Protein AF-A0A060CBA3-F1 (afdb_monomer)

pLDDT: mean 88.01, std 15.51, range [41.84, 98.12]

Structure (mmCIF, N/CA/C/O backbone):
data_AF-A0A060CBA3-F1
#
_entry.id   AF-A0A060CBA3-F1
#
loop_
_atom_site.group_PDB
_atom_site.id
_atom_site.type_symbol
_atom_site.label_atom_id
_atom_site.label_alt_id
_atom_site.label_comp_id
_atom_site.label_asym_id
_atom_site.label_entity_id
_atom_site.label_seq_id
_atom_site.pdbx_PDB_ins_code
_atom_site.Cartn_x
_atom_site.Cartn_y
_atom_site.Cartn_z
_atom_site.occupancy
_atom_site.B_iso_or_equiv
_atom_site.auth_seq_id
_atom_site.auth_comp_id
_atom_site.auth_asym_id
_atom_site.auth_atom_id
_atom_site.pdbx_PDB_model_num
ATOM 1 N N . MET A 1 1 ? -19.704 31.757 -20.340 1.00 41.84 1 MET A N 1
ATOM 2 C CA . MET A 1 1 ? -18.994 30.681 -21.070 1.00 41.84 1 MET A CA 1
ATOM 3 C C . MET A 1 1 ? -18.496 29.689 -20.027 1.00 41.84 1 MET A C 1
ATOM 5 O O . MET A 1 1 ? -17.797 30.109 -19.115 1.00 41.84 1 MET A O 1
ATOM 9 N N . LYS A 1 2 ? -18.994 28.444 -20.033 1.00 44.28 2 LYS A N 1
ATOM 10 C CA . LYS A 1 2 ? -18.725 27.460 -18.968 1.00 44.28 2 LYS A CA 1
ATOM 11 C C . LYS A 1 2 ? -17.272 26.972 -19.051 1.00 44.28 2 LYS A C 1
ATOM 13 O O . LYS A 1 2 ? -16.796 26.631 -20.125 1.00 44.28 2 LYS A O 1
ATOM 18 N N . ASN A 1 3 ? -16.612 26.989 -17.899 1.00 49.34 3 ASN A N 1
ATOM 19 C CA . ASN A 1 3 ? -15.199 26.720 -17.657 1.00 49.34 3 ASN A CA 1
ATOM 20 C C . ASN A 1 3 ? -14.824 25.270 -18.038 1.00 49.34 3 ASN A C 1
ATOM 22 O O . ASN A 1 3 ? -15.207 24.335 -17.337 1.00 49.34 3 ASN A O 1
ATOM 26 N N . GLN A 1 4 ? -14.112 25.083 -19.155 1.00 52.53 4 GLN A N 1
ATOM 27 C CA . GLN A 1 4 ? -13.701 23.770 -19.683 1.00 52.53 4 GLN A CA 1
ATOM 28 C C . GLN A 1 4 ? -12.365 23.252 -19.100 1.00 52.53 4 GLN A C 1
ATOM 30 O O . GLN A 1 4 ? -12.019 22.099 -19.329 1.00 52.53 4 GLN A O 1
ATOM 35 N N . SER A 1 5 ? -11.640 24.027 -18.278 1.00 58.78 5 SER A N 1
ATOM 36 C CA . SER A 1 5 ? -10.276 23.657 -17.839 1.00 58.78 5 SER A CA 1
ATOM 37 C C . SER A 1 5 ? -10.196 22.536 -16.790 1.00 58.78 5 SER A C 1
ATOM 39 O O . SER A 1 5 ? -9.169 21.874 -16.667 1.00 58.78 5 SER A O 1
ATOM 41 N N . HIS A 1 6 ? -11.263 22.275 -16.030 1.00 53.72 6 HIS A N 1
ATOM 42 C CA . HIS A 1 6 ? -11.230 21.264 -14.964 1.00 53.72 6 HIS A CA 1
ATOM 43 C C . HIS A 1 6 ? -11.356 19.819 -15.466 1.00 53.72 6 HIS A C 1
ATOM 45 O O . HIS A 1 6 ? -11.020 18.896 -14.721 1.00 53.72 6 HIS A O 1
ATOM 51 N N . ALA A 1 7 ? -11.851 19.609 -16.688 1.00 54.00 7 ALA A N 1
ATOM 52 C CA . ALA A 1 7 ? -11.959 18.279 -17.284 1.00 54.00 7 ALA A CA 1
ATOM 53 C C . ALA A 1 7 ? -10.612 17.816 -17.861 1.00 54.00 7 ALA A C 1
ATOM 55 O O . ALA A 1 7 ? -10.216 16.678 -17.618 1.00 54.00 7 ALA A O 1
ATOM 56 N N . ASP A 1 8 ? -9.871 18.719 -18.512 1.00 53.22 8 ASP A N 1
ATOM 57 C CA . ASP A 1 8 ? -8.573 18.412 -19.124 1.00 53.22 8 ASP A CA 1
ATOM 58 C C . ASP A 1 8 ? -7.523 17.993 -18.090 1.00 53.22 8 ASP A C 1
ATOM 60 O O . ASP A 1 8 ? -6.865 16.969 -18.256 1.00 53.22 8 ASP A O 1
ATOM 64 N N . VAL A 1 9 ? -7.415 18.702 -16.959 1.00 55.22 9 VAL A N 1
ATOM 65 C CA . VAL A 1 9 ? -6.433 18.360 -15.908 1.00 55.22 9 VAL A CA 1
ATOM 66 C C . VAL A 1 9 ? -6.684 16.962 -15.330 1.00 55.22 9 VAL A C 1
ATOM 68 O O . VAL A 1 9 ? -5.742 16.201 -15.110 1.00 55.22 9 VAL A O 1
ATOM 71 N N . ARG A 1 10 ? -7.955 16.583 -15.137 1.00 54.44 10 ARG A N 1
ATOM 72 C CA . ARG A 1 10 ? -8.319 15.243 -14.643 1.00 54.44 10 ARG A CA 1
ATOM 73 C C . ARG A 1 10 ? -8.080 14.148 -15.682 1.00 54.44 10 ARG A C 1
ATOM 75 O O . ARG A 1 10 ? -7.905 12.992 -15.303 1.00 54.44 10 ARG A O 1
ATOM 82 N N . PHE A 1 11 ? -8.114 14.488 -16.969 1.00 53.50 11 PHE A N 1
ATOM 83 C CA . PHE A 1 11 ? -7.890 13.547 -18.061 1.00 53.50 11 PHE A CA 1
ATOM 84 C C . PHE A 1 11 ? -6.396 13.238 -18.233 1.00 53.50 11 PHE A C 1
ATOM 86 O O . PHE A 1 11 ? -6.026 12.067 -18.295 1.00 53.50 11 PHE A O 1
ATOM 93 N N . TYR A 1 12 ? -5.533 14.262 -18.183 1.00 49.16 12 TYR A N 1
ATOM 94 C CA . TYR A 1 12 ? -4.074 14.084 -18.206 1.00 49.16 12 TYR A CA 1
ATOM 95 C C . TYR A 1 12 ? -3.532 13.391 -16.952 1.00 49.16 12 TYR A C 1
ATOM 97 O O . TYR A 1 12 ? -2.589 12.612 -17.053 1.00 49.16 12 TYR A O 1
ATOM 105 N N . GLN A 1 13 ? -4.136 13.622 -15.781 1.00 50.94 13 GLN A N 1
ATOM 106 C CA . GLN A 1 13 ? -3.793 12.869 -14.572 1.00 50.94 13 GLN A CA 1
ATOM 107 C C . GLN A 1 13 ? -4.046 11.370 -14.759 1.00 50.94 13 GLN A C 1
ATOM 109 O O . GLN A 1 13 ? -3.189 10.561 -14.438 1.00 50.94 13 GLN A O 1
ATOM 114 N N . ARG A 1 14 ? -5.178 10.986 -15.355 1.00 55.03 14 ARG A N 1
ATOM 115 C CA . ARG A 1 14 ? -5.620 9.586 -15.399 1.00 55.03 14 ARG A CA 1
ATOM 116 C C . ARG A 1 14 ? -4.719 8.646 -16.218 1.00 55.03 14 ARG A C 1
ATOM 118 O O . ARG A 1 14 ? -4.767 7.453 -15.981 1.00 55.03 14 ARG A O 1
ATOM 125 N N . HIS A 1 15 ? -3.904 9.163 -17.144 1.00 57.50 15 HIS A N 1
ATOM 126 C CA . HIS A 1 15 ? -3.076 8.328 -18.032 1.00 57.50 15 HIS A CA 1
ATOM 127 C C . HIS A 1 15 ? -1.679 8.901 -18.317 1.00 57.50 15 HIS A C 1
ATOM 129 O O . HIS A 1 15 ? -1.050 8.511 -19.297 1.00 57.50 15 HIS A O 1
ATOM 135 N N . SER A 1 16 ? -1.177 9.852 -17.517 1.00 72.81 16 SER A N 1
ATOM 136 C CA . SER A 1 16 ? 0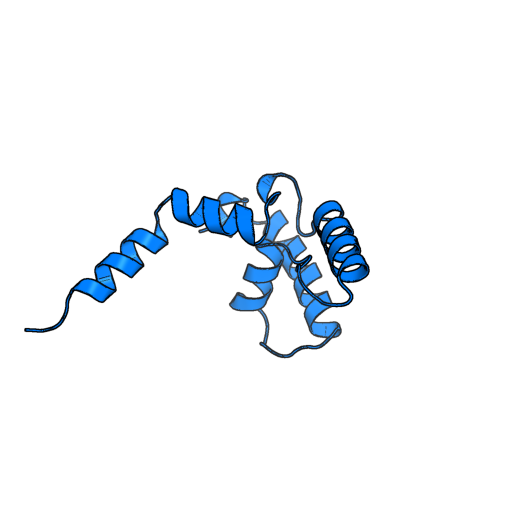.214 10.298 -17.662 1.00 72.81 16 SER A CA 1
ATOM 137 C C . SER A 1 16 ? 1.133 9.294 -16.965 1.00 72.81 16 SER A C 1
ATOM 139 O O . SER A 1 16 ? 1.062 9.192 -15.734 1.00 72.81 16 SER A O 1
ATOM 141 N N . PRO A 1 17 ? 2.037 8.601 -17.691 1.00 73.31 17 PRO A N 1
ATOM 142 C CA . PRO A 1 17 ? 2.994 7.680 -17.077 1.00 73.31 17 PRO A CA 1
ATOM 143 C C . PRO A 1 17 ? 3.788 8.351 -15.950 1.00 73.31 17 PRO A C 1
ATOM 145 O O . PRO A 1 17 ? 4.092 7.733 -14.935 1.00 73.31 17 PRO A O 1
ATOM 148 N N . SER A 1 18 ? 4.049 9.656 -16.069 1.00 85.50 18 SER A N 1
ATOM 149 C CA . SER A 1 18 ? 4.737 10.441 -15.045 1.00 85.50 18 SER A CA 1
ATOM 150 C C . SER A 1 18 ? 3.956 10.546 -13.733 1.00 85.50 18 SER A C 1
ATOM 152 O O . SER A 1 18 ? 4.570 10.603 -12.671 1.00 85.50 18 SER A O 1
ATOM 154 N N . MET A 1 19 ? 2.619 10.570 -13.775 1.00 87.31 19 MET A N 1
ATOM 155 C CA . MET A 1 19 ? 1.806 10.637 -12.558 1.00 87.31 19 MET A CA 1
ATOM 156 C C . MET A 1 19 ? 1.760 9.285 -11.846 1.00 87.31 19 MET A C 1
ATOM 158 O O . MET A 1 19 ? 1.952 9.245 -10.635 1.00 87.31 19 MET A O 1
ATOM 162 N N . GLN A 1 20 ? 1.565 8.187 -12.582 1.00 89.62 20 GLN A N 1
ATOM 163 C CA . GLN A 1 20 ? 1.628 6.840 -12.004 1.00 89.62 20 GLN A CA 1
ATOM 164 C C . GLN A 1 20 ? 2.986 6.597 -11.338 1.00 89.62 20 GLN A C 1
ATOM 166 O O . GLN A 1 20 ? 3.045 6.148 -10.196 1.00 89.62 20 GLN A O 1
ATOM 171 N N . GLN A 1 21 ? 4.076 6.989 -12.002 1.00 91.31 21 GLN A N 1
ATOM 172 C CA . GLN A 1 21 ? 5.419 6.887 -11.433 1.00 91.31 21 GLN A CA 1
ATOM 173 C C . GLN A 1 21 ? 5.614 7.780 -10.202 1.00 91.31 21 GLN A C 1
ATOM 175 O O . GLN A 1 21 ? 6.278 7.366 -9.255 1.00 91.31 21 GLN A O 1
ATOM 180 N N . ALA A 1 22 ? 5.016 8.975 -10.170 1.00 91.94 22 ALA A N 1
ATOM 181 C CA . ALA A 1 22 ? 5.038 9.826 -8.982 1.00 91.94 22 ALA A CA 1
ATOM 182 C C . ALA A 1 22 ? 4.288 9.176 -7.806 1.00 91.94 22 ALA A C 1
ATOM 184 O O . ALA A 1 22 ? 4.813 9.150 -6.695 1.00 91.94 22 ALA A O 1
ATOM 185 N N . VAL A 1 23 ? 3.107 8.596 -8.053 1.00 92.25 23 VAL A N 1
ATOM 186 C CA . VAL A 1 23 ? 2.339 7.867 -7.030 1.00 92.25 23 VAL A CA 1
ATOM 187 C C . VAL A 1 23 ? 3.132 6.672 -6.515 1.00 92.25 23 VAL A C 1
ATOM 189 O O . VAL A 1 23 ? 3.278 6.538 -5.306 1.00 92.25 23 VAL A O 1
ATOM 192 N N . ILE A 1 24 ? 3.714 5.855 -7.398 1.00 94.94 24 ILE A N 1
ATOM 193 C CA . ILE A 1 24 ? 4.589 4.745 -6.995 1.00 94.94 24 ILE A CA 1
ATOM 194 C C . ILE A 1 24 ? 5.744 5.271 -6.141 1.00 94.94 24 ILE A C 1
ATOM 196 O O . ILE A 1 24 ? 5.959 4.785 -5.038 1.00 94.94 24 ILE A O 1
ATOM 200 N N . ALA A 1 25 ? 6.462 6.299 -6.594 1.00 93.00 25 ALA A N 1
ATOM 201 C CA . ALA A 1 25 ? 7.621 6.826 -5.879 1.00 93.00 25 ALA A CA 1
ATOM 202 C C . ALA A 1 25 ? 7.287 7.368 -4.476 1.00 93.00 25 ALA A C 1
ATOM 204 O O . ALA A 1 25 ? 8.139 7.289 -3.587 1.00 93.00 25 ALA A O 1
ATOM 205 N N . THR A 1 26 ? 6.083 7.914 -4.282 1.00 91.31 26 THR A N 1
ATOM 206 C CA . THR A 1 26 ? 5.639 8.498 -3.008 1.00 91.31 26 THR A CA 1
ATOM 207 C C . THR A 1 26 ? 4.951 7.488 -2.089 1.00 91.31 26 THR A C 1
ATOM 209 O O . THR A 1 26 ? 5.256 7.455 -0.899 1.00 91.31 26 THR A O 1
ATOM 212 N N . GLU A 1 27 ? 4.044 6.668 -2.615 1.00 92.31 27 GLU A N 1
ATOM 213 C CA . GLU A 1 27 ? 3.182 5.786 -1.817 1.00 92.31 27 GLU A CA 1
ATOM 214 C C . GLU A 1 27 ? 3.790 4.400 -1.608 1.00 92.31 27 GLU A C 1
ATOM 216 O O . GLU A 1 27 ? 3.641 3.812 -0.538 1.00 92.31 27 GLU A O 1
ATOM 221 N N . ASP A 1 28 ? 4.464 3.860 -2.625 1.00 96.25 28 ASP A N 1
ATOM 222 C CA . ASP A 1 28 ? 4.926 2.475 -2.622 1.00 96.25 28 ASP A CA 1
ATOM 223 C C . ASP A 1 28 ? 6.107 2.280 -3.580 1.00 96.25 28 ASP A C 1
ATOM 225 O O . AS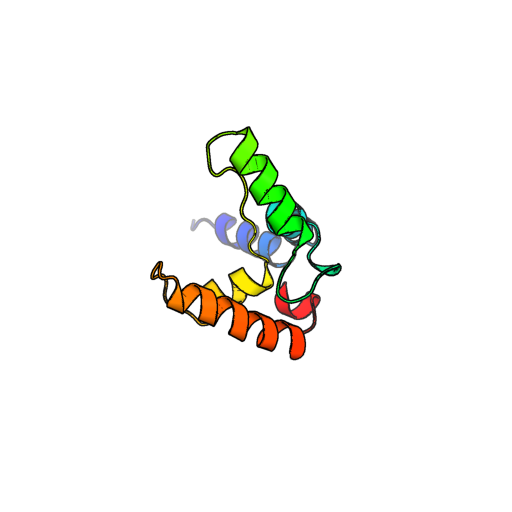P A 1 28 ? 6.001 1.671 -4.645 1.00 96.25 28 ASP A O 1
ATOM 229 N N . ARG A 1 29 ? 7.263 2.856 -3.223 1.00 95.00 29 ARG A N 1
ATOM 230 C CA . ARG A 1 29 ? 8.432 2.992 -4.116 1.00 95.00 29 ARG A CA 1
ATOM 231 C C . ARG A 1 29 ? 8.898 1.676 -4.744 1.00 95.00 29 ARG A C 1
ATOM 233 O O . ARG A 1 29 ? 9.554 1.691 -5.783 1.00 95.00 29 ARG A O 1
ATOM 240 N N . ARG A 1 30 ? 8.602 0.551 -4.097 1.00 95.81 30 ARG A N 1
ATOM 241 C CA . ARG A 1 30 ? 9.037 -0.790 -4.499 1.00 95.81 30 ARG A CA 1
ATOM 242 C C . ARG A 1 30 ? 7.876 -1.626 -5.018 1.00 95.81 30 ARG A C 1
ATOM 244 O O . ARG A 1 30 ? 7.984 -2.846 -5.033 1.00 95.81 30 ARG A O 1
ATOM 251 N N . PHE A 1 31 ? 6.802 -0.979 -5.471 1.00 97.38 31 PHE A N 1
ATOM 252 C CA . PHE A 1 31 ? 5.550 -1.604 -5.888 1.00 97.38 31 PHE A CA 1
ATOM 253 C C . PHE A 1 31 ? 5.732 -2.854 -6.761 1.00 97.38 31 PHE A C 1
ATOM 255 O O . PHE A 1 31 ? 5.061 -3.862 -6.539 1.00 97.38 31 PHE A O 1
ATOM 262 N N . TYR A 1 32 ? 6.660 -2.820 -7.721 1.00 97.38 32 TYR A N 1
ATOM 263 C CA . TYR A 1 32 ? 6.937 -3.940 -8.628 1.00 97.38 32 TYR A CA 1
ATOM 264 C C . TYR A 1 32 ? 7.839 -5.041 -8.037 1.00 97.38 32 TYR A C 1
ATOM 266 O O . TYR A 1 32 ? 7.948 -6.115 -8.619 1.00 97.38 32 TYR A O 1
ATOM 274 N N . GLU A 1 33 ? 8.473 -4.810 -6.888 1.00 97.31 33 GLU A N 1
ATOM 275 C CA . GLU A 1 33 ? 9.442 -5.716 -6.252 1.00 97.31 33 GLU A CA 1
ATOM 276 C C . GLU A 1 33 ? 8.829 -6.598 -5.153 1.00 97.31 33 GLU A C 1
ATOM 278 O O . GLU A 1 33 ? 9.465 -7.550 -4.699 1.00 97.31 33 GLU A O 1
ATOM 283 N N . HIS A 1 34 ? 7.615 -6.293 -4.686 1.00 97.50 34 HIS A N 1
ATOM 284 C CA . HIS A 1 34 ? 6.970 -7.031 -3.597 1.00 97.50 34 HIS A CA 1
ATOM 285 C C . HIS A 1 34 ? 5.557 -7.506 -3.946 1.00 97.50 34 HIS A C 1
ATOM 287 O O . HIS A 1 34 ? 4.937 -7.072 -4.914 1.00 97.50 34 HIS A O 1
ATOM 293 N N . GLY A 1 35 ? 5.017 -8.407 -3.124 1.00 96.69 35 GLY A N 1
ATOM 294 C CA . GLY A 1 35 ? 3.645 -8.904 -3.242 1.00 96.69 35 GLY A CA 1
ATOM 295 C C . GLY A 1 35 ? 2.629 -7.982 -2.566 1.00 96.69 35 GLY A C 1
ATOM 296 O O . GLY A 1 35 ? 2.695 -6.760 -2.672 1.00 96.69 35 GLY A O 1
ATOM 297 N N . ALA A 1 36 ? 1.689 -8.578 -1.834 1.00 96.75 36 ALA A N 1
ATOM 298 C CA . ALA A 1 36 ? 0.650 -7.862 -1.092 1.00 96.75 36 ALA A CA 1
ATOM 299 C C . ALA A 1 36 ? 1.188 -6.971 0.042 1.00 96.75 36 ALA A C 1
ATOM 301 O O . ALA A 1 36 ? 0.545 -5.990 0.421 1.00 96.75 36 ALA A O 1
ATOM 302 N N . ILE A 1 37 ? 2.360 -7.317 0.578 1.00 97.44 37 ILE A N 1
ATOM 303 C CA . ILE A 1 37 ? 3.064 -6.591 1.636 1.00 97.44 37 ILE A CA 1
ATOM 304 C C . ILE A 1 37 ? 4.474 -6.238 1.187 1.00 97.44 37 ILE A C 1
ATOM 306 O O . ILE A 1 37 ? 5.087 -6.998 0.437 1.00 97.44 37 ILE A O 1
ATOM 310 N N . ASP A 1 38 ? 4.993 -5.134 1.720 1.00 97.75 38 ASP A N 1
ATOM 311 C CA . ASP A 1 38 ? 6.395 -4.752 1.603 1.00 97.75 38 ASP A CA 1
ATOM 312 C C . ASP A 1 38 ? 7.087 -4.820 2.984 1.00 97.75 38 ASP A C 1
ATOM 314 O O . ASP A 1 38 ? 7.038 -3.850 3.742 1.00 97.75 38 ASP A O 1
ATOM 318 N N . PRO A 1 39 ? 7.783 -5.922 3.330 1.00 97.12 39 PRO A N 1
ATOM 319 C CA . PRO A 1 39 ? 8.508 -6.020 4.597 1.00 97.12 39 PRO A CA 1
ATOM 320 C C . PRO A 1 39 ? 9.613 -4.967 4.763 1.00 97.12 39 PRO A C 1
ATOM 322 O O . PRO A 1 39 ? 9.825 -4.466 5.865 1.00 97.12 39 PRO A O 1
ATOM 325 N N . ILE A 1 40 ? 10.312 -4.606 3.684 1.00 96.94 40 ILE A N 1
ATOM 326 C CA . ILE A 1 40 ? 11.401 -3.616 3.731 1.00 96.94 40 ILE A CA 1
ATOM 327 C C . ILE A 1 40 ? 10.807 -2.211 3.862 1.00 96.94 40 ILE A C 1
ATOM 329 O O . ILE A 1 40 ? 11.300 -1.410 4.653 1.00 96.94 40 ILE A O 1
ATOM 333 N N . GLY A 1 41 ? 9.717 -1.925 3.149 1.00 95.31 41 GLY A N 1
ATOM 334 C CA . GLY A 1 41 ? 8.952 -0.686 3.256 1.00 95.31 41 GLY A CA 1
ATOM 335 C C . GLY A 1 41 ? 8.370 -0.482 4.653 1.00 95.31 41 GLY A C 1
ATOM 336 O O . GLY A 1 41 ? 8.481 0.618 5.194 1.00 95.31 41 GLY A O 1
ATOM 337 N N . ILE A 1 42 ? 7.842 -1.546 5.269 1.00 95.62 42 ILE A N 1
ATOM 338 C CA . ILE A 1 42 ? 7.376 -1.545 6.663 1.00 95.62 42 ILE A CA 1
ATOM 339 C C . ILE A 1 42 ? 8.537 -1.257 7.619 1.00 95.62 42 ILE A C 1
ATOM 341 O O . ILE A 1 42 ? 8.428 -0.346 8.436 1.00 95.62 42 ILE A O 1
ATOM 345 N N . MET A 1 43 ? 9.656 -1.982 7.507 1.00 97.00 43 MET A N 1
ATOM 346 C CA . MET A 1 43 ? 10.819 -1.779 8.384 1.00 97.00 43 MET A CA 1
ATOM 347 C C . MET A 1 43 ? 11.402 -0.367 8.260 1.00 97.00 43 MET A C 1
ATOM 349 O O . MET A 1 43 ? 11.725 0.257 9.271 1.00 97.00 43 MET A O 1
ATOM 353 N N . ARG A 1 44 ? 11.486 0.167 7.037 1.00 95.31 44 ARG A N 1
ATOM 354 C CA . ARG A 1 44 ? 11.893 1.553 6.776 1.00 95.31 44 ARG A CA 1
ATOM 355 C C . ARG A 1 44 ? 10.944 2.541 7.453 1.00 95.31 44 ARG A C 1
ATOM 357 O O . ARG A 1 44 ? 11.416 3.378 8.216 1.00 95.31 44 ARG A O 1
ATOM 364 N N . ALA A 1 45 ? 9.635 2.413 7.228 1.00 95.38 45 ALA A N 1
ATOM 365 C CA . ALA A 1 45 ? 8.643 3.308 7.823 1.00 95.38 45 ALA A CA 1
ATOM 366 C C . ALA A 1 45 ? 8.687 3.251 9.358 1.00 95.38 45 ALA A C 1
ATOM 368 O O . ALA A 1 45 ? 8.637 4.283 10.022 1.00 95.38 45 ALA A O 1
ATOM 369 N N . MET A 1 46 ? 8.859 2.058 9.938 1.00 96.00 46 MET A N 1
ATOM 370 C CA . MET A 1 46 ? 9.056 1.892 11.380 1.00 96.00 46 MET A CA 1
ATOM 371 C C . MET A 1 46 ? 10.304 2.630 11.877 1.00 96.00 46 MET A C 1
ATOM 373 O O . MET A 1 46 ? 10.223 3.335 12.879 1.00 96.00 46 MET A O 1
ATOM 377 N N . MET A 1 47 ? 11.438 2.503 11.181 1.00 97.00 47 MET A N 1
ATOM 378 C CA . MET A 1 47 ? 12.690 3.164 11.564 1.00 97.00 47 MET A CA 1
ATOM 379 C C . MET A 1 47 ? 12.593 4.693 11.455 1.00 97.00 47 MET A C 1
ATOM 381 O O . MET A 1 47 ? 13.041 5.399 12.357 1.00 97.00 47 MET A O 1
ATOM 385 N N . VAL A 1 48 ? 11.971 5.213 10.392 1.00 95.62 48 VAL A N 1
ATOM 386 C CA . VAL A 1 48 ? 11.756 6.657 10.195 1.00 95.62 48 VAL A CA 1
ATOM 387 C C . VAL A 1 48 ? 10.809 7.227 11.254 1.00 95.62 48 VAL A C 1
ATOM 389 O O . VAL A 1 48 ? 11.117 8.250 11.868 1.00 95.62 48 VAL A O 1
ATOM 392 N N . ASN A 1 49 ? 9.693 6.551 11.525 1.00 96.56 49 ASN A N 1
ATOM 393 C CA . ASN A 1 49 ? 8.726 6.993 12.533 1.00 96.56 49 ASN A CA 1
ATOM 394 C C . ASN A 1 49 ? 9.315 6.927 13.953 1.00 96.56 49 ASN A C 1
ATOM 396 O O . ASN A 1 49 ? 9.106 7.825 14.763 1.00 96.56 49 ASN A O 1
ATOM 400 N N . PHE A 1 50 ? 10.115 5.898 14.249 1.00 96.25 50 PHE A N 1
ATOM 401 C CA . PHE A 1 50 ? 10.818 5.793 15.528 1.00 96.25 50 PHE A CA 1
ATOM 402 C C . PHE A 1 50 ? 11.836 6.924 15.722 1.00 96.25 50 PHE A C 1
ATOM 404 O O . PHE A 1 50 ? 11.858 7.553 16.776 1.00 96.25 50 PHE A O 1
ATOM 411 N N . ASN A 1 51 ? 12.647 7.215 14.700 1.00 96.81 51 ASN A N 1
ATOM 412 C CA . ASN A 1 51 ? 13.668 8.262 14.774 1.00 96.81 51 ASN A CA 1
ATOM 413 C C . ASN A 1 51 ? 13.077 9.678 14.831 1.00 96.81 51 ASN A C 1
ATOM 415 O O . ASN A 1 51 ? 13.689 10.567 15.419 1.00 96.81 51 ASN A O 1
ATOM 419 N N . SER A 1 52 ? 11.918 9.899 14.209 1.00 95.62 52 SER A N 1
ATOM 420 C CA . SER A 1 52 ? 11.235 11.200 14.213 1.00 95.62 52 SER A CA 1
ATOM 421 C C . SER A 1 52 ? 10.365 11.429 15.450 1.00 95.62 52 SER A C 1
ATOM 423 O O . SER A 1 52 ? 10.060 12.572 15.774 1.00 95.62 52 SER A O 1
ATOM 425 N N . GLY A 1 53 ? 9.971 10.365 16.157 1.00 95.38 53 GLY A N 1
ATOM 426 C CA . GLY A 1 53 ? 9.033 10.449 17.278 1.00 95.38 53 GLY A CA 1
ATOM 427 C C . GLY A 1 53 ? 7.581 10.696 16.852 1.00 95.38 53 GLY A C 1
ATOM 428 O O . GLY A 1 53 ? 6.709 10.830 17.711 1.00 95.38 53 GLY A O 1
ATOM 429 N N . GLU A 1 54 ? 7.301 10.724 15.549 1.00 94.38 54 GLU A N 1
ATOM 430 C CA . GLU A 1 54 ? 5.970 10.912 14.978 1.00 94.38 54 GLU A CA 1
ATOM 431 C C . GLU A 1 54 ? 5.744 9.989 13.769 1.00 94.38 54 GLU A C 1
ATOM 433 O O . GLU A 1 54 ? 6.632 9.265 13.328 1.00 94.38 54 GLU A O 1
ATOM 438 N N . THR A 1 55 ? 4.518 9.943 13.245 1.00 92.50 55 THR A N 1
ATOM 439 C CA . THR A 1 55 ? 4.211 9.117 12.064 1.00 92.50 55 THR A CA 1
ATOM 440 C C . THR A 1 55 ? 4.425 9.933 10.793 1.00 92.50 55 THR A C 1
ATOM 442 O O . THR A 1 55 ? 3.531 10.671 10.386 1.00 92.50 55 THR A O 1
ATOM 445 N N . LEU A 1 56 ? 5.594 9.785 10.168 1.00 92.25 56 LEU A N 1
ATOM 446 C CA . LEU A 1 56 ? 5.958 10.447 8.910 1.00 92.25 56 LEU A CA 1
ATOM 447 C C . LEU A 1 56 ? 5.703 9.574 7.679 1.00 92.25 56 LEU A C 1
ATOM 449 O O . LEU A 1 56 ? 5.342 10.085 6.623 1.00 92.25 56 LEU A O 1
ATOM 453 N N . GLU A 1 57 ? 5.882 8.259 7.807 1.00 91.44 57 GLU A N 1
ATOM 454 C CA . GLU A 1 57 ? 5.769 7.322 6.693 1.00 91.44 57 GLU A CA 1
ATOM 455 C C . GLU A 1 57 ? 4.743 6.220 6.963 1.00 91.44 57 GLU A C 1
ATOM 457 O O . GLU A 1 57 ? 4.653 5.656 8.059 1.00 91.44 57 GLU A O 1
ATOM 462 N N . GLY A 1 58 ? 3.984 5.883 5.920 1.00 90.06 58 GLY A N 1
ATOM 463 C CA . GLY A 1 58 ? 3.125 4.708 5.888 1.00 90.06 58 GLY A CA 1
ATOM 464 C C . GLY A 1 58 ? 3.883 3.468 5.409 1.00 90.06 58 GLY A C 1
ATOM 465 O O . GLY A 1 58 ? 4.737 3.545 4.532 1.00 90.06 58 GLY A O 1
ATOM 466 N N . GLY A 1 59 ? 3.542 2.306 5.968 1.00 91.81 59 GLY A N 1
ATOM 467 C CA . GLY A 1 59 ? 4.029 1.000 5.501 1.00 91.81 59 GLY A CA 1
ATOM 468 C C . GLY A 1 59 ? 3.017 0.225 4.651 1.00 91.81 59 GLY A C 1
ATOM 469 O O . GLY A 1 59 ? 3.146 -0.988 4.532 1.00 91.81 59 GLY A O 1
ATOM 470 N N . SER A 1 60 ? 1.951 0.874 4.161 1.00 95.31 60 SER A N 1
ATOM 471 C CA . SER A 1 60 ? 0.908 0.189 3.380 1.00 95.31 60 SER A CA 1
ATOM 472 C C . SER A 1 60 ? 1.225 0.220 1.889 1.00 95.31 60 SER A C 1
ATOM 474 O O . SER A 1 60 ? 1.597 1.267 1.378 1.00 95.31 60 SER A O 1
ATOM 476 N N . THR A 1 61 ? 1.023 -0.903 1.203 1.00 97.62 61 THR A N 1
ATOM 477 C CA . THR A 1 61 ? 1.274 -1.032 -0.243 1.00 97.62 61 THR A CA 1
ATOM 478 C C . THR A 1 61 ? 0.137 -0.437 -1.072 1.00 97.62 61 THR A C 1
ATOM 480 O O . THR A 1 61 ? -1.002 -0.373 -0.600 1.00 97.62 61 THR A O 1
ATOM 483 N N . ILE A 1 62 ? 0.383 -0.072 -2.334 1.00 97.12 62 ILE A N 1
ATOM 484 C CA . ILE A 1 62 ? -0.685 0.367 -3.258 1.00 97.12 62 ILE A CA 1
ATOM 485 C C . ILE A 1 62 ? -1.789 -0.699 -3.354 1.00 97.12 62 ILE A C 1
ATOM 487 O O . ILE A 1 62 ? -2.968 -0.365 -3.282 1.00 97.12 62 ILE A O 1
ATOM 491 N N . SER A 1 63 ? -1.441 -1.990 -3.396 1.00 97.50 63 SER A N 1
ATOM 492 C CA . SER A 1 63 ? -2.423 -3.089 -3.425 1.00 97.50 63 SER A CA 1
ATOM 493 C C . SER A 1 63 ? -3.332 -3.104 -2.187 1.00 97.50 63 SER A C 1
ATOM 495 O O . SER A 1 63 ? -4.538 -3.327 -2.295 1.00 97.50 63 SER A O 1
ATOM 497 N N . GLN A 1 64 ? -2.781 -2.827 -1.002 1.00 97.38 64 GLN A N 1
ATOM 498 C CA . GLN A 1 64 ? -3.565 -2.635 0.220 1.00 97.38 64 GLN A CA 1
ATOM 499 C C . GLN A 1 64 ? -4.461 -1.392 0.141 1.00 97.38 64 GLN A C 1
ATOM 501 O O . GLN A 1 64 ? -5.610 -1.430 0.583 1.00 97.38 64 GLN A O 1
ATOM 506 N N . GLN A 1 65 ? -3.969 -0.300 -0.450 1.00 96.00 65 GLN A N 1
ATOM 507 C CA . GLN A 1 65 ? -4.753 0.921 -0.638 1.00 96.00 65 GLN A CA 1
ATOM 508 C C . GLN A 1 65 ? -5.926 0.719 -1.605 1.00 96.00 65 GLN A C 1
ATOM 510 O O . GLN A 1 65 ? -7.031 1.167 -1.296 1.00 96.00 65 GLN A O 1
ATOM 515 N N . VAL A 1 66 ? -5.725 -0.001 -2.711 1.00 95.88 66 VAL A N 1
ATOM 516 C CA . VAL A 1 66 ? -6.797 -0.381 -3.646 1.00 95.88 66 VAL A CA 1
ATOM 517 C C . VAL A 1 66 ? -7.871 -1.170 -2.906 1.00 95.88 66 VAL A C 1
ATOM 519 O O . VAL A 1 66 ? -9.039 -0.789 -2.920 1.00 95.88 66 VAL A O 1
ATOM 522 N N . VAL A 1 67 ? -7.481 -2.203 -2.155 1.00 96.56 67 VAL A N 1
ATOM 523 C CA . VAL A 1 67 ? -8.438 -3.008 -1.386 1.00 96.56 67 VAL A CA 1
ATOM 524 C C . VAL A 1 67 ? -9.209 -2.184 -0.363 1.00 96.56 67 VAL A C 1
ATOM 526 O O . VAL A 1 67 ? -10.434 -2.284 -0.272 1.00 96.56 67 VAL A O 1
ATOM 529 N N . LYS A 1 68 ? -8.492 -1.352 0.394 1.00 95.19 68 LYS A N 1
ATOM 530 C CA . LYS A 1 68 ? -9.063 -0.457 1.400 1.00 95.19 68 LYS A CA 1
ATOM 531 C C . LYS A 1 68 ? -10.120 0.470 0.801 1.00 95.19 68 LYS A C 1
ATOM 533 O O . LYS A 1 68 ? -11.141 0.695 1.440 1.00 95.19 68 LYS A O 1
ATOM 538 N N . ASN A 1 69 ? -9.856 1.013 -0.385 1.00 93.44 69 ASN A N 1
ATOM 539 C CA . ASN A 1 69 ? -10.695 2.035 -1.005 1.00 93.44 69 ASN A CA 1
ATOM 540 C C . ASN A 1 69 ? -11.852 1.444 -1.824 1.00 93.44 69 ASN A C 1
ATOM 542 O O . ASN A 1 69 ? -12.890 2.091 -1.943 1.00 93.44 69 ASN A O 1
ATOM 546 N N . VAL A 1 70 ? -11.681 0.244 -2.390 1.00 92.81 70 VAL A N 1
ATOM 547 C CA . VAL A 1 70 ? -12.660 -0.378 -3.298 1.00 92.81 70 VAL A CA 1
ATOM 548 C C . VAL A 1 70 ? -13.570 -1.376 -2.578 1.00 92.81 70 VAL A C 1
ATOM 550 O O . VAL A 1 70 ? -14.765 -1.417 -2.861 1.00 92.81 70 VAL A O 1
ATOM 553 N N . PHE A 1 71 ? -13.037 -2.173 -1.646 1.00 91.00 71 PHE A N 1
ATOM 554 C CA . PHE A 1 71 ? -13.764 -3.317 -1.074 1.00 91.00 71 PHE A CA 1
ATOM 555 C C . PHE A 1 71 ? -14.161 -3.158 0.396 1.00 91.00 71 PHE A C 1
ATOM 557 O O . PHE A 1 71 ? -15.008 -3.912 0.873 1.00 91.00 71 PHE A O 1
ATOM 564 N N . LEU A 1 72 ? -13.559 -2.224 1.138 1.00 92.12 72 LEU A N 1
ATOM 565 C CA . LEU A 1 72 ? -13.728 -2.126 2.591 1.00 92.12 72 LEU A CA 1
ATOM 566 C C . LEU A 1 72 ? -14.373 -0.809 3.034 1.00 92.12 72 LEU A C 1
ATOM 568 O O . LEU A 1 72 ? -14.358 0.202 2.336 1.00 92.12 72 LEU A O 1
ATOM 572 N N . SER A 1 73 ? -14.938 -0.819 4.244 1.00 87.88 73 SER A N 1
ATOM 573 C CA . SER A 1 73 ? -15.435 0.395 4.891 1.00 87.88 73 SER A CA 1
ATOM 574 C C . SER A 1 73 ? -14.279 1.307 5.332 1.00 87.88 73 SER A C 1
ATOM 576 O O . SER A 1 73 ? -13.135 0.882 5.510 1.00 87.88 73 SER A O 1
ATOM 578 N N . HIS A 1 74 ? -14.586 2.586 5.558 1.00 85.00 74 HIS A N 1
ATOM 579 C CA . HIS A 1 74 ? -13.610 3.586 6.016 1.00 85.00 74 HIS A CA 1
ATOM 580 C C . HIS A 1 74 ? -13.361 3.551 7.536 1.00 85.00 74 HIS A C 1
ATOM 582 O O . HIS A 1 74 ? -12.645 4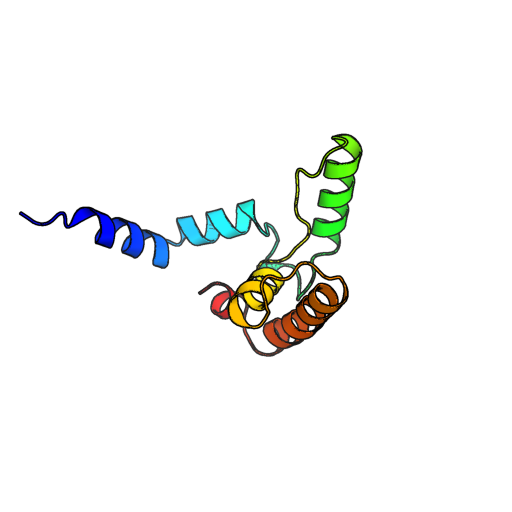.402 8.069 1.00 85.00 74 HIS A O 1
ATOM 588 N N . GLU A 1 75 ? -13.939 2.581 8.248 1.00 88.88 75 GLU A N 1
ATOM 589 C CA . GLU A 1 75 ? -13.706 2.401 9.681 1.00 88.88 75 GLU A CA 1
ATOM 590 C C . GLU A 1 75 ? -12.225 2.138 9.964 1.00 88.88 75 GLU A C 1
ATOM 592 O O . GLU A 1 75 ? -11.508 1.599 9.133 1.00 88.88 75 GLU A O 1
ATOM 597 N N . ARG A 1 76 ? -11.723 2.498 11.144 1.00 88.19 76 ARG A N 1
ATOM 598 C CA . ARG A 1 76 ? -10.317 2.259 11.508 1.00 88.19 76 ARG A CA 1
ATOM 599 C C . ARG A 1 76 ? -10.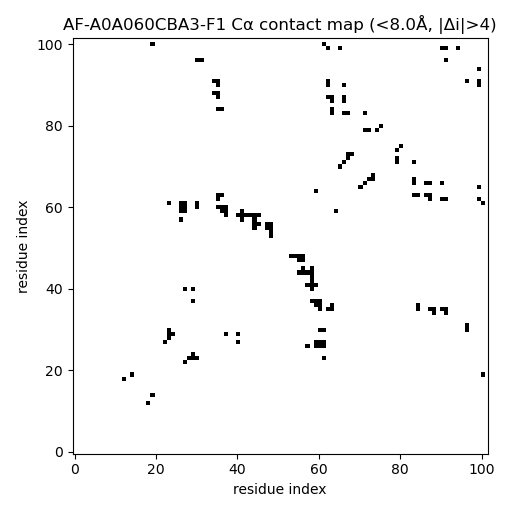221 1.228 12.626 1.00 88.19 76 ARG A C 1
ATOM 601 O O . ARG A 1 76 ? -9.979 1.572 13.774 1.00 88.19 76 ARG A O 1
ATOM 608 N N . THR A 1 77 ? -10.404 -0.043 12.270 1.00 94.62 77 THR A N 1
ATOM 609 C CA . THR A 1 77 ? -10.292 -1.184 13.196 1.00 94.62 77 THR A CA 1
ATOM 610 C C . THR A 1 77 ? -9.196 -2.164 12.772 1.00 94.62 77 THR A C 1
ATOM 612 O O . THR A 1 77 ? -8.849 -2.259 11.589 1.00 94.62 77 THR A O 1
ATOM 615 N N . LEU A 1 78 ? -8.653 -2.914 13.740 1.00 93.50 78 LEU A N 1
ATOM 616 C CA . LEU A 1 78 ? -7.650 -3.952 13.481 1.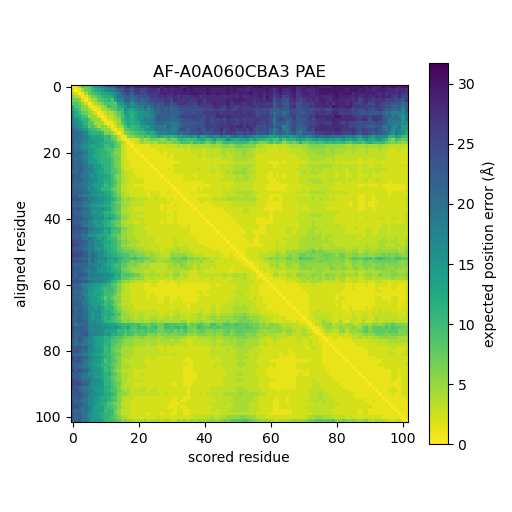00 93.50 78 LEU A CA 1
ATOM 617 C 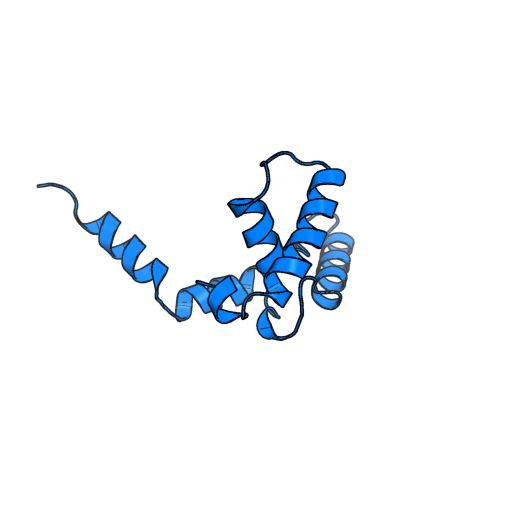C . LEU A 1 78 ? -8.227 -5.092 12.631 1.00 93.50 78 LEU A C 1
ATOM 619 O O . LEU A 1 78 ? -7.586 -5.522 11.678 1.00 93.50 78 LEU A O 1
ATOM 623 N N . THR A 1 79 ? -9.459 -5.522 12.918 1.00 94.75 79 THR A N 1
ATOM 624 C CA . THR A 1 79 ? -10.172 -6.545 12.135 1.00 94.75 79 THR A CA 1
ATOM 625 C C . THR A 1 79 ? -10.242 -6.164 10.662 1.00 94.75 79 THR A C 1
ATOM 627 O O . THR A 1 79 ? -9.889 -6.960 9.795 1.00 94.75 79 THR A O 1
ATOM 630 N N . ARG A 1 80 ? -10.608 -4.912 10.372 1.00 95.62 80 ARG A N 1
ATOM 631 C CA . ARG A 1 80 ? -10.640 -4.405 9.002 1.00 95.62 80 ARG A CA 1
ATOM 632 C C . ARG A 1 80 ? -9.241 -4.354 8.372 1.00 95.62 80 ARG A C 1
ATOM 634 O O . ARG A 1 80 ? -9.097 -4.672 7.198 1.00 95.62 80 ARG A O 1
ATOM 641 N N . LYS A 1 81 ? -8.188 -4.023 9.129 1.00 94.56 81 LYS A N 1
ATOM 642 C CA . LYS A 1 81 ? -6.805 -4.065 8.611 1.00 94.56 81 LYS A CA 1
ATOM 643 C C . LYS A 1 81 ? -6.341 -5.494 8.287 1.00 94.56 81 LYS A C 1
ATOM 645 O O . LYS A 1 81 ? -5.599 -5.686 7.330 1.00 94.56 81 LYS A O 1
ATOM 650 N N . ILE A 1 82 ? -6.797 -6.499 9.035 1.00 95.44 82 ILE A N 1
ATOM 651 C CA . ILE A 1 82 ? -6.547 -7.913 8.712 1.00 95.44 82 ILE A CA 1
ATOM 652 C C . ILE A 1 82 ? -7.293 -8.308 7.430 1.00 95.44 82 ILE A C 1
ATOM 654 O O . ILE A 1 82 ? -6.705 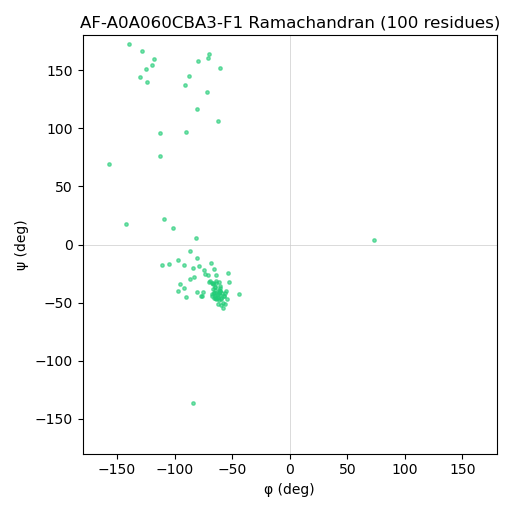-8.948 6.561 1.00 95.44 82 ILE A O 1
ATOM 658 N N . GLN A 1 83 ? -8.552 -7.885 7.269 1.00 96.50 83 GLN A N 1
ATOM 659 C CA . GLN A 1 83 ? -9.302 -8.098 6.022 1.00 96.50 83 GLN A CA 1
ATOM 660 C C . GLN A 1 83 ? -8.592 -7.462 4.821 1.00 96.50 83 GLN A C 1
ATOM 662 O O . GLN A 1 83 ? -8.491 -8.094 3.774 1.00 96.50 83 GLN A O 1
ATOM 667 N N . GLU A 1 84 ? -8.046 -6.254 4.989 1.00 97.12 84 GLU A N 1
ATOM 668 C CA . GLU A 1 84 ? -7.253 -5.558 3.969 1.00 97.12 84 GLU A CA 1
ATOM 669 C C . GLU A 1 84 ? -6.048 -6.392 3.519 1.00 97.12 84 GLU A C 1
ATOM 671 O O . GLU A 1 84 ? -5.811 -6.523 2.322 1.00 97.12 84 GLU A O 1
ATOM 676 N N . LEU A 1 85 ? -5.327 -7.009 4.462 1.00 96.31 85 LEU A N 1
ATOM 677 C CA . LEU A 1 85 ? -4.195 -7.887 4.162 1.00 96.31 85 LEU A CA 1
ATOM 678 C C . LEU A 1 85 ? -4.622 -9.153 3.402 1.00 96.31 85 LEU A C 1
ATOM 680 O O . LEU A 1 85 ? -3.984 -9.532 2.425 1.00 96.31 85 LEU A O 1
ATOM 684 N N . VAL A 1 86 ? -5.691 -9.819 3.842 1.00 97.75 86 VAL A N 1
ATOM 685 C CA . VAL A 1 86 ? -6.171 -11.050 3.190 1.00 97.75 86 VAL A CA 1
ATOM 686 C C . VAL A 1 86 ? -6.645 -10.757 1.767 1.00 97.75 86 VAL A C 1
ATOM 688 O O . VAL A 1 86 ? -6.268 -11.451 0.825 1.00 97.75 86 VAL A O 1
ATOM 691 N N . LEU A 1 87 ? -7.437 -9.701 1.595 1.00 97.69 87 LEU A N 1
ATOM 692 C CA . LEU A 1 87 ? -7.935 -9.296 0.286 1.00 97.69 87 LEU A CA 1
ATOM 693 C C . LEU A 1 87 ? -6.811 -8.780 -0.622 1.00 97.69 87 LEU A C 1
ATOM 695 O O . LEU A 1 87 ? -6.874 -9.017 -1.824 1.00 97.69 87 LEU A O 1
ATOM 699 N N . SER A 1 88 ? -5.766 -8.131 -0.092 1.00 97.56 88 SER A N 1
ATOM 700 C CA . SER A 1 88 ? -4.639 -7.692 -0.926 1.00 97.56 88 SER A CA 1
ATOM 701 C C . SER A 1 88 ? -3.802 -8.866 -1.428 1.00 97.56 88 SER A C 1
ATOM 703 O O . SER A 1 88 ? -3.319 -8.813 -2.556 1.00 97.56 88 SER A O 1
ATOM 705 N N . ILE A 1 89 ? -3.692 -9.953 -0.654 1.00 98.12 89 ILE A N 1
ATOM 706 C CA . ILE A 1 89 ? -3.106 -11.223 -1.118 1.00 98.12 89 ILE A CA 1
ATOM 707 C C . ILE A 1 89 ? -3.922 -11.804 -2.273 1.00 98.12 89 ILE A C 1
ATOM 709 O O . ILE A 1 89 ? -3.352 -12.197 -3.292 1.00 98.12 89 ILE A O 1
ATOM 713 N N . LEU A 1 90 ? -5.251 -11.822 -2.148 1.00 97.69 90 LEU A N 1
ATOM 714 C CA . LEU A 1 90 ? -6.120 -12.279 -3.233 1.00 97.69 90 LEU A CA 1
ATOM 715 C C . LEU A 1 90 ? -5.984 -11.385 -4.471 1.00 97.69 90 LEU A C 1
ATOM 717 O O . LEU A 1 90 ? -5.866 -11.911 -5.575 1.00 97.69 90 LEU A O 1
ATOM 721 N N . LEU A 1 91 ? -5.923 -10.062 -4.298 1.00 97.81 91 LEU A N 1
ATOM 722 C CA . LEU A 1 91 ? -5.758 -9.108 -5.394 1.00 97.81 91 LEU A CA 1
ATOM 723 C C . LEU A 1 91 ? -4.472 -9.385 -6.188 1.00 97.81 91 LEU A C 1
ATOM 725 O O . LEU A 1 91 ? -4.544 -9.620 -7.387 1.00 97.81 91 LEU A O 1
ATOM 729 N N . VAL A 1 92 ? -3.311 -9.446 -5.527 1.00 97.25 92 VAL A N 1
ATOM 730 C CA . VAL A 1 92 ? -2.022 -9.667 -6.222 1.00 97.25 92 VAL A CA 1
ATOM 731 C C . VAL A 1 92 ? -1.871 -11.068 -6.818 1.00 97.25 92 VAL A C 1
ATOM 733 O O . VAL A 1 92 ? -0.973 -11.293 -7.621 1.00 97.25 92 VAL A O 1
ATOM 736 N N . THR A 1 93 ? -2.710 -12.020 -6.404 1.00 97.38 93 THR A N 1
ATOM 737 C CA . THR A 1 93 ? -2.726 -13.375 -6.977 1.00 97.38 93 THR A CA 1
ATOM 738 C C . THR A 1 93 ? -3.560 -13.436 -8.258 1.00 97.38 93 THR A C 1
ATOM 740 O O . THR A 1 93 ? -3.299 -14.278 -9.111 1.00 97.38 93 THR A O 1
ATOM 743 N N . ASN A 1 94 ? -4.564 -12.564 -8.396 1.00 97.56 94 ASN A N 1
ATOM 744 C CA . ASN A 1 94 ? -5.505 -12.581 -9.520 1.00 97.56 94 ASN A CA 1
ATOM 745 C C . ASN A 1 94 ? -5.258 -11.470 -10.550 1.00 97.56 94 ASN A C 1
ATOM 747 O O . ASN A 1 94 ? -5.770 -11.575 -11.658 1.00 97.56 94 ASN A O 1
ATOM 751 N N . TYR A 1 95 ? -4.491 -10.436 -10.196 1.00 97.44 95 TYR A N 1
ATOM 752 C CA . TYR A 1 95 ? -4.214 -9.281 -11.047 1.00 97.44 95 TYR A CA 1
ATOM 753 C C . TYR A 1 95 ? -2.714 -8.993 -11.111 1.00 97.44 95 TYR A C 1
ATOM 755 O O . TYR A 1 95 ? -1.984 -9.131 -10.124 1.00 97.44 95 TYR A O 1
ATOM 763 N N . THR A 1 96 ? -2.261 -8.562 -12.281 1.00 97.81 96 THR A N 1
ATOM 764 C CA . THR A 1 96 ? -0.905 -8.062 -12.512 1.00 97.81 96 THR A CA 1
ATOM 765 C C . THR A 1 96 ? -0.690 -6.706 -11.837 1.00 97.81 96 THR A C 1
ATOM 767 O O . THR A 1 96 ? -1.628 -6.015 -11.442 1.00 97.81 96 THR A O 1
ATOM 770 N N . LYS A 1 97 ? 0.576 -6.298 -11.688 1.00 95.44 97 LYS A N 1
ATOM 771 C CA . LYS A 1 97 ? 0.918 -4.994 -11.099 1.00 95.44 97 LYS A CA 1
ATOM 772 C C . LYS A 1 97 ? 0.356 -3.824 -11.902 1.00 95.44 97 LYS A C 1
ATOM 774 O O . LYS A 1 97 ? -0.106 -2.868 -11.291 1.00 95.44 97 LYS A O 1
ATOM 779 N N . ASP A 1 98 ? 0.348 -3.941 -13.225 1.00 94.81 98 ASP A N 1
ATOM 780 C CA . ASP A 1 98 ? -0.184 -2.910 -14.112 1.00 94.81 98 ASP A CA 1
ATOM 781 C C . ASP A 1 98 ? -1.707 -2.783 -13.957 1.00 94.81 98 ASP A C 1
ATOM 783 O O . ASP A 1 98 ? -2.202 -1.677 -13.773 1.00 94.81 98 ASP A O 1
ATOM 787 N N . GLU A 1 99 ? -2.440 -3.904 -13.895 1.00 94.69 99 GLU A N 1
ATOM 788 C CA . GLU A 1 99 ? -3.897 -3.907 -13.654 1.00 94.69 99 GLU A CA 1
ATOM 789 C C . GLU A 1 99 ? -4.277 -3.365 -12.268 1.00 94.69 99 GLU A C 1
ATOM 791 O O . GLU A 1 99 ? -5.348 -2.795 -12.092 1.00 94.69 99 GLU A O 1
ATOM 796 N N . ILE A 1 100 ? -3.419 -3.549 -11.261 1.00 94.88 100 ILE A N 1
ATOM 797 C CA . ILE A 1 100 ? -3.641 -2.991 -9.917 1.00 94.88 100 ILE A CA 1
ATOM 798 C C . ILE A 1 100 ? -3.408 -1.470 -9.892 1.00 94.88 100 ILE A C 1
ATOM 800 O O . ILE A 1 100 ? -3.921 -0.793 -9.000 1.00 94.88 100 ILE A O 1
ATOM 804 N N . LEU A 1 101 ? -2.597 -0.945 -10.811 1.00 91.75 101 LEU A N 1
ATOM 805 C CA . LEU A 1 101 ? -2.192 0.461 -10.862 1.00 91.75 101 LEU A CA 1
ATOM 806 C C . LEU A 1 101 ? -3.105 1.332 -11.745 1.00 91.75 101 LEU A C 1
AT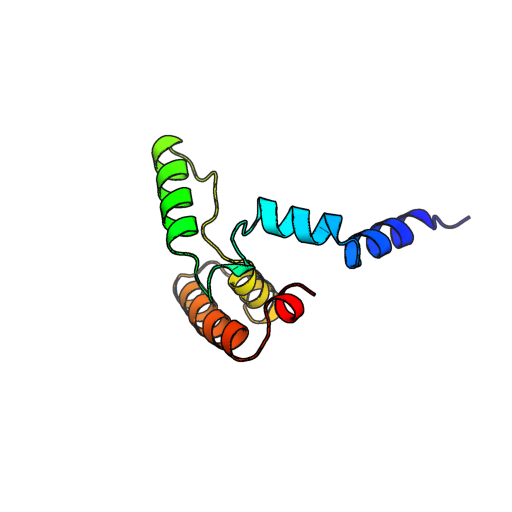OM 808 O O . LEU A 1 101 ? -3.043 2.561 -11.645 1.00 91.75 101 LEU A O 1
ATOM 812 N N . GLU A 1 102 ? -3.900 0.713 -12.615 1.00 86.69 102 GLU A N 1
ATOM 813 C CA . GLU A 1 102 ? -4.887 1.365 -13.489 1.00 86.69 102 GLU A CA 1
ATOM 814 C C . GLU A 1 102 ? -6.079 1.956 -12.711 1.00 86.69 102 GLU A C 1
ATOM 816 O O . GLU A 1 102 ? -6.445 3.121 -13.007 1.00 86.69 102 GLU A O 1
#

Organism: NCBI:txid1009877

InterPro domains:
  IPR001264 Glycosyl transferase, family 51 [PF00912] (9-102)
  IPR023346 Lysozyme-like domain superfamily [SSF53955] (12-102)
  IPR036950 Transglycosylase domain [G3DSA:1.10.3810.10] (1-102)
  IPR050396 Glycosyltransferase 51/Transpeptidase [PTHR32282] (14-102)

Solvent-accessible surface area (backbone atoms only — not comparable to full-atom values): 6029 Å² total; per-residue (Å²): 133,84,84,68,67,73,59,54,58,57,54,52,55,74,73,33,70,70,48,56,50,48,49,34,61,72,57,26,70,55,62,91,79,44,74,42,57,40,72,67,52,32,53,49,19,51,52,52,18,62,75,67,75,45,89,81,52,72,51,60,31,60,54,27,49,51,34,42,72,72,77,47,74,90,71,94,48,70,70,58,54,52,50,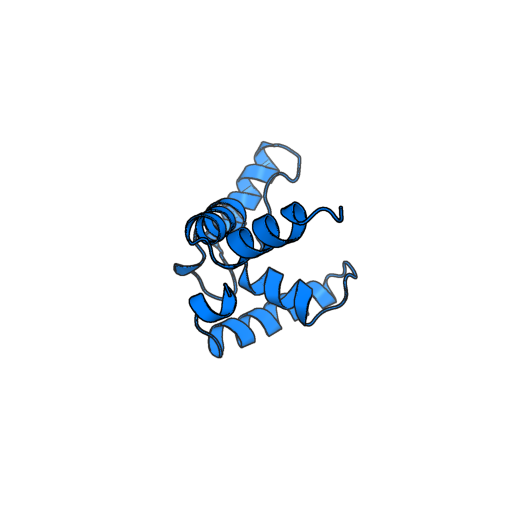27,52,56,50,8,43,52,46,59,72,77,41,55,75,67,71,74,70,107

Sequence (102 aa):
MKNQSHADVRFYQRHSPSMQQAVIATEDRRFYEHGAIDPIGIMRAMMVNFNSGETLEGGSTISQQVVKNVFLSHERTLTRKIQELVLSILLVTNYTKDEILE

Mean predicted aligned error: 7.41 Å

Radius of gyration: 16.08 Å; Cα contacts (8 Å, |Δi|>4): 88; chains: 1; bounding box: 33×44×38 Å

Foldseek 3Di:
DDDPPVVVVVVCCVDPPVNLCVCCVQQPVCLVPDAQFDPVLVVVQVVVCVVVVHRPHDRGHLLLVLCCVPPHDPDDDPVRSVVSSVVSNVVRVVDPSVRSSD

Secondary structure (DSSP, 8-state):
----HHHHHHHHHHH-HHHHHHHHHHH-TTTTT-SS--HHHHHHHHHHHHHHSS-------HHHHHHHHHTS-S---HHHHHHHHHHHHHHHHHS-HHHHH-

Nearest PDB structures (foldseek):
  3nb6-assembly1_A-2  TM=9.520E-01  e=2.200E-07  Aquifex aeolicus
  2oqo-assembly1_A-2  TM=9.491E-01  e=9.431E-07  Aquifex aeolicus VF5
  3hzs-assembly1_A  TM=6.804E-01  e=4.051E-05  Staphylococcus aureus subsp. aureus MW2
  3dwk-assembly3_C  TM=6.545E-01  e=3.588E-05  Staphylococcus aureus subsp. aureus COL
  3dwk-assembly2_B  TM=6.457E-01  e=1.282E-04  Staphylococcus aureus subsp. aureus COL